Protein AF-A0A7J9K367-F1 (afdb_monomer)

Sequence (152 aa):
MEEARCGYPGFNISCKNNINPIISLPDDGDYVIHNIFYQNQSFHISRADPFDADDVCSNSIRSISIPQDRFFLPPKQVNMSLFFDCVSVSELPRSLGFFKVVCDAKYGTNVTLSLLSNYNEYSELSYASRYCNKTVVLPAPVDLPGNETSVQ

Nearest PDB structures (foldseek):
  7o17-assembly1_C  TM=4.232E-01  e=9.390E+00  Stutzerimonas stutzeri
  5cdw-assembly6_V  TM=3.072E-01  e=2.551E+00  Homo sapiens
  3d45-assembly1_B  TM=2.611E-01  e=9.390E+00  Mus musculus
  3lsh-assembly1_B  TM=2.470E-01  e=4.459E+00  Trametes ochracea

Solvent-accessible surface area (backbone atoms only — not comparable to full-atom values): 9551 Å² total; per-residue (Å²): 133,83,74,73,67,35,68,63,95,88,70,82,52,40,55,52,93,71,68,44,29,27,50,74,37,98,90,79,46,52,24,35,54,77,49,78,41,74,91,76,73,44,69,43,72,45,59,64,73,70,82,53,74,62,35,64,48,67,65,67,67,71,57,75,77,74,61,72,92,83,46,79,81,66,93,75,58,34,42,35,37,40,32,30,64,22,56,47,77,90,76,48,58,74,82,58,59,81,31,52,58,91,63,63,75,91,57,55,74,59,36,35,35,54,47,49,49,83,59,69,68,53,61,58,64,61,49,50,60,74,48,24,79,42,78,34,53,38,87,34,69,74,80,60,91,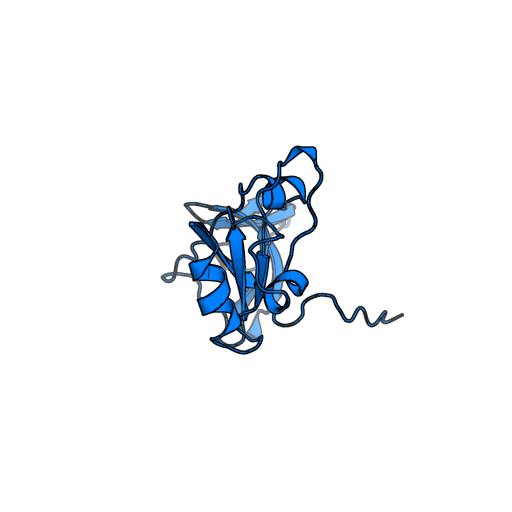82,68,83,72,82,79,126

pLDDT: mean 77.25, std 14.63, range [28.83, 91.44]

Radius of gyration: 18.47 Å; Cα contacts (8 Å, |Δi|>4): 211; chains: 1; bounding box: 54×38×47 Å

Organism: NCBI:txid34283

Secondary structure (DSSP, 8-state):
-----SS-TTS--EEETTTEEEEEETTTEEEEEEEEEGGGTEEEEEESS---HHHHHTT--------TTT----TTPEEEEEEEEEPPTTTS-HHHHTTBPP--GGG-S-EEEEEETTSSTTHHHHHHHHHEEEEEEEEE-S--SS------

Foldseek 3Di:
DPQLDLDDPPLPWDDDVSPFTWDQDPPQGIWTWDDADVVVRDTDTDHPDHDDLVCLLLVVDAADDDPPVRDDDPPQWKKKKKFKQFDAPVPDDPVQVVQWDDDDCVSPRITIGIDICPPVNPDNVVRSVVGGDDMYIYTDHPPDPPDPPPDD

InterPro domains:
  IPR025287 Wall-associated receptor kinase, galacturonan-binding domain [PF13947] (4-47)

Structure (mmCIF, N/CA/C/O backbone):
data_AF-A0A7J9K367-F1
#
_entry.id   AF-A0A7J9K367-F1
#
loop_
_atom_site.group_PDB
_atom_site.id
_atom_site.type_symbol
_atom_site.label_atom_id
_atom_site.label_alt_id
_atom_site.label_comp_id
_atom_site.label_asym_id
_atom_site.label_entity_id
_atom_site.label_seq_id
_atom_site.pdbx_PDB_ins_code
_atom_site.Cartn_x
_atom_site.Cartn_y
_atom_site.Cartn_z
_atom_site.occupancy
_atom_site.B_iso_or_equiv
_atom_site.auth_seq_id
_atom_site.auth_comp_id
_atom_site.auth_asym_id
_atom_site.auth_atom_id
_atom_site.pdbx_PDB_model_num
ATOM 1 N N . MET A 1 1 ? -35.801 7.058 18.797 1.00 36.06 1 MET A N 1
ATOM 2 C CA . MET A 1 1 ? -35.007 6.762 17.591 1.00 36.06 1 MET A CA 1
ATOM 3 C C . MET A 1 1 ? -33.579 6.640 18.055 1.00 36.06 1 MET A C 1
ATOM 5 O O . MET A 1 1 ? -33.053 7.609 18.582 1.00 36.06 1 MET A O 1
ATOM 9 N N . GLU A 1 2 ? -33.022 5.440 18.000 1.00 47.12 2 GLU A N 1
ATOM 10 C CA . GLU A 1 2 ? -31.605 5.227 18.270 1.00 47.12 2 GLU A CA 1
ATOM 11 C C . GLU A 1 2 ? -30.868 5.696 17.013 1.00 47.12 2 GLU A C 1
ATOM 13 O O . GLU A 1 2 ? -31.032 5.105 15.947 1.00 47.12 2 GLU A O 1
ATOM 18 N N . GLU A 1 3 ? -30.190 6.845 17.088 1.00 52.06 3 GLU A N 1
ATOM 19 C CA . GLU A 1 3 ? -29.294 7.286 16.017 1.00 52.06 3 GLU A CA 1
ATOM 20 C C . GLU A 1 3 ? -28.315 6.144 15.757 1.00 52.06 3 GLU A C 1
ATOM 22 O O . GLU A 1 3 ? -27.674 5.668 16.696 1.00 52.06 3 GLU A O 1
ATOM 27 N N . ALA A 1 4 ? -28.247 5.661 14.515 1.00 53.50 4 ALA A N 1
ATOM 28 C CA . ALA A 1 4 ? -27.313 4.616 14.131 1.00 53.50 4 ALA A CA 1
ATOM 29 C C . ALA A 1 4 ? -25.892 5.111 14.434 1.00 53.50 4 ALA A C 1
ATOM 31 O O . ALA A 1 4 ? -25.313 5.901 13.691 1.00 53.50 4 ALA A O 1
ATOM 32 N N . ARG A 1 5 ? -25.351 4.705 15.584 1.00 59.53 5 ARG A N 1
ATOM 33 C CA . ARG A 1 5 ? -23.992 5.049 15.985 1.00 59.53 5 ARG A CA 1
ATOM 34 C C . ARG A 1 5 ? -23.048 4.266 15.084 1.00 59.53 5 ARG A C 1
ATOM 36 O O . ARG A 1 5 ? -22.943 3.048 15.224 1.00 59.53 5 ARG A O 1
ATOM 43 N N . CYS A 1 6 ? -22.358 4.941 14.167 1.00 67.81 6 CYS A N 1
ATOM 44 C CA . CYS A 1 6 ? -21.251 4.306 13.457 1.00 67.81 6 CYS A CA 1
ATOM 45 C C . CYS A 1 6 ? -20.071 4.183 14.418 1.00 67.81 6 CYS A C 1
ATOM 47 O O . CYS A 1 6 ? -19.295 5.117 14.608 1.00 67.81 6 CYS A O 1
ATOM 49 N N . GLY A 1 7 ? -19.962 3.016 15.042 1.00 64.00 7 GLY A N 1
ATOM 50 C CA . GLY A 1 7 ? -18.882 2.701 15.964 1.00 64.00 7 GLY A CA 1
ATOM 51 C C . GLY A 1 7 ? -19.140 3.138 17.405 1.00 64.00 7 GLY A C 1
ATOM 52 O O . GLY A 1 7 ? -20.215 3.604 17.786 1.00 64.00 7 GLY A O 1
ATOM 53 N N . TYR A 1 8 ? -18.132 2.912 18.240 1.00 64.75 8 TYR A N 1
ATOM 54 C CA . TYR A 1 8 ? -18.234 3.063 19.686 1.00 64.75 8 TYR A CA 1
ATOM 55 C C . TYR A 1 8 ? -17.722 4.432 20.160 1.00 64.75 8 TYR A C 1
ATOM 57 O O . TYR A 1 8 ? -16.698 4.911 19.655 1.00 64.75 8 TYR A O 1
ATOM 65 N N . PRO A 1 9 ? -18.382 5.060 21.154 1.00 62.91 9 PRO A N 1
ATOM 66 C CA . PRO A 1 9 ? -17.918 6.311 21.750 1.00 62.91 9 PRO A CA 1
ATOM 67 C C . PRO A 1 9 ? -16.469 6.202 22.250 1.00 62.91 9 PRO A C 1
ATOM 69 O O . PRO A 1 9 ? -16.138 5.300 23.012 1.00 62.91 9 PRO A O 1
ATOM 72 N N . GLY A 1 10 ? -15.603 7.126 21.827 1.00 62.34 10 GLY A N 1
ATOM 73 C CA . GLY A 1 10 ? -14.182 7.160 22.210 1.00 62.34 10 GLY A CA 1
ATOM 74 C C . GLY A 1 10 ? -13.196 6.926 21.061 1.00 62.34 10 GLY A C 1
ATOM 75 O O . GLY A 1 10 ? -12.053 7.346 21.173 1.00 62.34 10 GLY A O 1
ATOM 76 N N . PHE A 1 11 ? -13.636 6.358 19.932 1.00 63.62 11 PHE A N 1
ATOM 77 C CA . PHE A 1 11 ? -12.785 6.171 18.742 1.00 63.62 11 PHE A CA 1
ATOM 78 C C . PHE A 1 11 ? -12.832 7.337 17.744 1.00 63.62 11 PHE A C 1
ATOM 80 O O . PHE A 1 11 ? -12.125 7.314 16.741 1.00 63.62 11 PHE A O 1
ATOM 87 N N . ASN A 1 12 ? -13.668 8.351 18.003 1.00 68.25 12 ASN A N 1
ATOM 88 C CA . ASN A 1 12 ? -13.890 9.497 17.114 1.00 68.25 12 ASN A CA 1
ATOM 89 C C . ASN A 1 12 ? -14.177 9.085 15.650 1.00 68.25 12 ASN A C 1
ATOM 91 O O . ASN A 1 12 ? -13.648 9.673 14.706 1.00 68.25 12 ASN A O 1
ATOM 95 N N . ILE A 1 13 ? -14.982 8.031 15.480 1.00 74.56 13 ILE A N 1
ATOM 96 C CA . ILE A 1 13 ? -15.373 7.469 14.181 1.00 74.56 13 ILE A CA 1
ATOM 97 C C . ILE A 1 13 ? -16.487 8.327 13.580 1.00 74.56 13 ILE A C 1
ATOM 99 O O . ILE A 1 13 ? -17.409 8.735 14.286 1.00 74.56 13 ILE A O 1
ATOM 103 N N . SER A 1 14 ? -16.403 8.591 12.276 1.00 76.81 14 SER A N 1
ATOM 104 C CA . SER A 1 14 ? -17.431 9.318 11.520 1.00 76.81 14 SER A CA 1
ATOM 105 C C . SER A 1 14 ? -18.241 8.360 10.642 1.00 76.81 14 SER A C 1
ATOM 107 O O . SER A 1 14 ? -17.760 7.290 10.283 1.00 76.81 14 SER A O 1
ATOM 109 N N . CYS A 1 15 ? -19.471 8.729 10.276 1.00 77.69 15 CYS A N 1
ATOM 110 C CA . CYS A 1 15 ? -20.277 7.970 9.318 1.00 77.69 15 CYS A CA 1
ATOM 111 C C . CYS A 1 15 ? -20.189 8.593 7.922 1.00 77.69 15 CYS A C 1
ATOM 113 O O . CYS A 1 15 ? -20.510 9.770 7.758 1.00 77.69 15 CYS A O 1
ATOM 115 N N . LYS A 1 16 ? -19.921 7.788 6.892 1.00 77.62 16 LYS A N 1
ATOM 116 C CA . LYS A 1 16 ? -20.279 8.133 5.510 1.00 77.62 16 LYS A CA 1
ATOM 117 C C . LYS A 1 16 ? -21.694 7.632 5.229 1.00 77.62 16 LYS A C 1
ATOM 119 O O . LYS A 1 16 ? -22.014 6.472 5.498 1.00 77.62 16 LYS A O 1
ATOM 124 N N . ASN A 1 17 ? -22.552 8.511 4.709 1.00 76.00 17 ASN A N 1
ATOM 125 C CA . ASN A 1 17 ? -23.960 8.224 4.392 1.00 76.00 17 ASN A CA 1
ATOM 126 C C . ASN A 1 17 ? -24.774 7.634 5.566 1.00 76.00 17 ASN A C 1
ATOM 128 O O . ASN A 1 17 ? -25.719 6.889 5.334 1.00 76.00 17 ASN A O 1
ATOM 132 N N . ASN A 1 18 ? -24.409 7.949 6.817 1.00 70.62 18 ASN A N 1
ATOM 133 C CA . ASN A 1 18 ? -25.044 7.445 8.050 1.00 70.62 18 ASN A CA 1
ATOM 134 C C . ASN A 1 18 ? -25.010 5.915 8.247 1.00 70.62 18 ASN A C 1
ATOM 136 O O . ASN A 1 1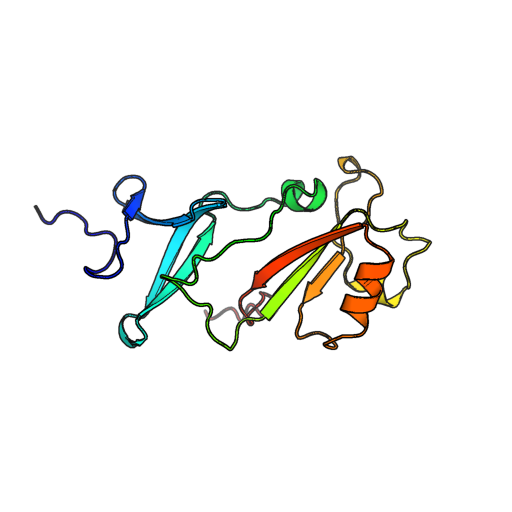8 ? -25.745 5.402 9.087 1.00 70.62 18 ASN A O 1
ATOM 140 N N . ILE A 1 19 ? -24.190 5.183 7.481 1.00 74.62 19 ILE A N 1
ATOM 141 C CA . ILE A 1 19 ? -24.156 3.709 7.519 1.00 74.62 19 ILE A CA 1
ATOM 142 C C . ILE A 1 19 ? -22.724 3.186 7.650 1.00 74.62 19 ILE A C 1
ATOM 144 O O . ILE A 1 19 ? -22.471 2.286 8.446 1.00 74.62 19 ILE A O 1
ATOM 148 N N . ASN A 1 20 ? -21.774 3.754 6.903 1.00 80.44 20 ASN A N 1
ATOM 149 C CA . ASN A 1 20 ? -20.423 3.205 6.827 1.00 80.44 20 ASN A CA 1
ATOM 150 C C . ASN A 1 20 ? -19.491 3.932 7.807 1.00 80.44 20 ASN A C 1
ATOM 152 O O . ASN A 1 20 ? -19.288 5.138 7.636 1.00 80.44 20 ASN A O 1
ATOM 156 N N . PRO A 1 21 ? -18.914 3.247 8.811 1.00 86.06 21 PRO A N 1
ATOM 157 C CA . PRO A 1 21 ? -17.919 3.852 9.686 1.00 86.06 21 PRO A CA 1
ATOM 158 C C . PRO A 1 21 ? -16.649 4.156 8.889 1.00 86.06 21 PRO A C 1
ATOM 160 O O . PRO A 1 21 ? -16.112 3.287 8.200 1.00 86.06 21 PRO A O 1
ATOM 163 N N . ILE A 1 22 ? -16.173 5.394 8.984 1.00 87.94 22 ILE A N 1
ATOM 164 C CA . ILE A 1 22 ? -14.977 5.868 8.297 1.00 87.94 22 ILE A CA 1
ATOM 165 C C . ILE A 1 22 ? -14.031 6.618 9.235 1.00 87.94 22 ILE A C 1
ATOM 167 O O . ILE A 1 22 ? -14.443 7.198 10.246 1.00 87.94 22 ILE A O 1
ATOM 171 N N . ILE A 1 23 ? -12.759 6.649 8.846 1.00 86.88 23 ILE A N 1
ATOM 172 C CA . ILE A 1 23 ? -11.785 7.637 9.309 1.00 86.88 23 ILE A CA 1
ATOM 173 C C . ILE A 1 23 ? -11.255 8.412 8.104 1.00 86.88 23 ILE A C 1
ATOM 175 O O . ILE A 1 23 ? -11.018 7.827 7.050 1.00 86.88 23 ILE A O 1
ATOM 179 N N . SER A 1 24 ? -11.042 9.713 8.268 1.00 86.12 24 SER A N 1
ATOM 180 C CA . SER A 1 24 ? -10.384 10.538 7.253 1.00 86.12 24 SER A CA 1
ATOM 181 C C . SER A 1 24 ? -8.944 10.801 7.683 1.00 86.12 24 SER A C 1
ATOM 183 O O . SER A 1 24 ? -8.691 11.290 8.793 1.00 86.12 24 SER A O 1
ATOM 185 N N . LEU A 1 25 ? -7.999 10.451 6.814 1.00 85.31 25 LEU A N 1
ATOM 186 C CA . LEU A 1 25 ? -6.586 10.760 6.983 1.00 85.31 25 LEU A CA 1
ATOM 187 C C . LEU A 1 25 ? -6.282 12.073 6.238 1.00 85.31 25 LEU A C 1
ATOM 189 O O . LEU A 1 25 ? -6.619 12.163 5.056 1.00 85.31 25 LEU A O 1
ATOM 193 N N . PRO A 1 26 ? -5.670 13.084 6.894 1.00 76.06 26 PRO A N 1
ATOM 194 C CA . PRO A 1 26 ? -5.563 14.453 6.368 1.00 76.06 26 PRO A CA 1
ATOM 195 C C . PRO A 1 26 ? -5.020 14.584 4.938 1.00 76.06 26 PRO A C 1
ATOM 197 O O . PRO A 1 26 ? -5.471 15.460 4.208 1.00 76.06 26 PRO A O 1
ATOM 200 N N . ASP A 1 27 ? -4.111 13.692 4.533 1.00 78.62 27 ASP A N 1
ATOM 201 C CA . ASP A 1 27 ? -3.408 13.764 3.244 1.00 78.62 27 ASP A CA 1
ATOM 202 C C . ASP A 1 27 ? -3.783 12.645 2.257 1.00 78.62 27 ASP A C 1
ATOM 204 O O . ASP A 1 27 ? -3.266 12.607 1.140 1.00 78.62 27 ASP A O 1
ATOM 208 N N . ASP A 1 28 ? -4.656 11.719 2.661 1.00 80.69 28 ASP A N 1
ATOM 209 C CA . ASP A 1 28 ? -4.856 10.450 1.943 1.00 80.69 28 ASP A CA 1
ATOM 210 C C . ASP A 1 28 ? -6.334 10.064 1.748 1.00 80.69 28 ASP A C 1
ATOM 212 O O . ASP A 1 28 ? -6.660 9.159 0.983 1.00 80.69 28 ASP A O 1
ATOM 216 N N . GLY A 1 29 ? -7.247 10.802 2.387 1.00 86.50 29 GLY A N 1
ATOM 217 C CA . GLY A 1 29 ? -8.685 10.679 2.173 1.00 86.50 29 GLY A CA 1
ATOM 218 C C . GLY A 1 29 ? -9.372 9.718 3.137 1.00 86.50 29 GLY A C 1
ATOM 219 O O . GLY A 1 29 ? -8.938 9.521 4.276 1.00 86.50 29 GLY A O 1
ATOM 220 N N . ASP A 1 30 ? -10.498 9.167 2.689 1.00 88.50 30 ASP A N 1
ATOM 221 C CA . ASP A 1 30 ? -11.391 8.375 3.529 1.00 88.50 30 ASP A CA 1
ATOM 222 C C . ASP A 1 30 ? -11.035 6.889 3.517 1.00 88.50 30 ASP A C 1
ATOM 224 O O . ASP A 1 30 ? -10.776 6.276 2.478 1.00 88.50 30 ASP A O 1
ATOM 228 N N . TYR A 1 31 ? -11.132 6.290 4.694 1.00 88.75 31 TYR A N 1
ATOM 229 C CA . TYR A 1 31 ? -10.924 4.876 4.940 1.00 88.75 31 TYR A CA 1
ATOM 230 C C . TYR A 1 31 ? -12.159 4.277 5.594 1.00 88.75 31 TYR A C 1
ATOM 232 O O . TYR A 1 31 ? -12.647 4.805 6.589 1.00 88.75 31 TYR A O 1
ATOM 240 N N . VAL A 1 32 ? -12.642 3.159 5.059 1.00 88.94 32 VAL A N 1
ATOM 241 C CA . VAL A 1 32 ? -13.751 2.388 5.629 1.00 88.94 32 VAL A CA 1
ATOM 242 C C . VAL A 1 32 ? -13.218 1.483 6.727 1.00 88.94 32 VAL A C 1
ATOM 244 O O . VAL A 1 32 ? -12.217 0.794 6.537 1.00 88.94 32 VAL A O 1
ATOM 247 N N . ILE A 1 33 ? -13.901 1.482 7.868 1.00 87.44 33 ILE A N 1
ATOM 248 C CA . ILE A 1 33 ? -13.620 0.596 8.995 1.00 87.44 33 ILE A CA 1
ATOM 249 C C . ILE A 1 33 ? -14.418 -0.699 8.826 1.00 87.44 33 ILE A C 1
ATOM 251 O O . ILE A 1 33 ? -15.633 -0.660 8.647 1.00 87.44 33 ILE A O 1
ATOM 255 N N . HIS A 1 34 ? -13.746 -1.845 8.941 1.00 84.62 34 HIS A N 1
ATOM 256 C CA . HIS A 1 34 ? -14.370 -3.164 8.760 1.00 84.62 34 HIS A CA 1
ATOM 257 C C . HIS A 1 34 ? -14.613 -3.885 10.083 1.00 84.62 34 HIS A C 1
ATOM 259 O O . HIS A 1 34 ? -15.749 -4.161 10.461 1.00 84.62 34 HIS A O 1
ATOM 265 N N . ASN A 1 35 ? -13.540 -4.182 10.815 1.00 83.44 35 ASN A N 1
ATOM 266 C CA . ASN A 1 35 ? -13.589 -4.932 12.068 1.00 83.44 35 ASN A CA 1
ATOM 267 C C . ASN A 1 35 ? -13.100 -4.042 13.201 1.00 83.44 35 ASN A C 1
ATOM 269 O O . ASN A 1 35 ? -11.996 -3.516 13.109 1.00 83.44 35 ASN A O 1
ATOM 273 N N . ILE A 1 36 ? -13.893 -3.903 14.265 1.00 81.56 36 ILE A N 1
ATOM 274 C CA . ILE A 1 36 ? -13.510 -3.166 15.474 1.00 81.56 36 ILE A CA 1
ATOM 275 C C . ILE A 1 36 ? -13.290 -4.171 16.605 1.00 81.56 36 ILE A C 1
ATOM 277 O O . ILE A 1 36 ? -14.201 -4.902 16.994 1.00 81.56 36 ILE A O 1
ATOM 281 N N . PHE A 1 37 ? -12.079 -4.189 17.149 1.00 83.88 37 PHE A N 1
ATOM 282 C CA . PHE A 1 37 ? -11.663 -5.052 18.247 1.00 83.88 37 PHE A CA 1
ATOM 283 C C . PHE A 1 37 ? -11.606 -4.241 19.540 1.00 83.88 37 PHE A C 1
ATOM 285 O O . PHE A 1 37 ? -10.574 -3.683 19.911 1.00 83.88 37 PHE A O 1
ATOM 292 N N . TYR A 1 38 ? -12.729 -4.193 20.255 1.00 80.56 38 TYR A N 1
ATOM 293 C CA . TYR A 1 38 ? -12.876 -3.369 21.460 1.00 80.56 38 TYR A CA 1
ATOM 294 C C . TYR A 1 38 ? -11.888 -3.705 22.578 1.00 80.56 38 TYR A C 1
ATOM 296 O O . TYR A 1 38 ? -11.410 -2.799 23.252 1.00 80.56 38 TYR A O 1
ATOM 304 N N . GLN A 1 39 ? -11.556 -4.988 22.754 1.00 84.19 39 GLN A N 1
ATOM 305 C CA . GLN A 1 39 ? -10.633 -5.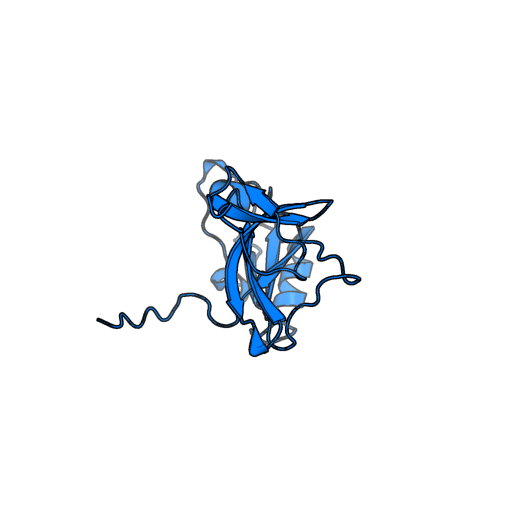439 23.803 1.00 84.19 39 GLN A CA 1
ATOM 306 C C . GLN A 1 39 ? -9.240 -4.822 23.653 1.00 84.19 39 GLN A C 1
ATOM 308 O O . GLN A 1 39 ? -8.642 -4.406 24.639 1.00 84.19 39 GLN A O 1
ATOM 313 N N . ASN A 1 40 ? -8.760 -4.723 22.412 1.00 83.94 40 ASN A N 1
ATOM 314 C CA . ASN A 1 40 ? -7.421 -4.224 22.095 1.00 83.94 40 ASN A CA 1
ATOM 315 C C . ASN A 1 40 ? -7.446 -2.797 21.544 1.00 83.94 40 ASN A C 1
ATOM 317 O O . ASN A 1 40 ? -6.424 -2.296 21.086 1.00 83.94 40 ASN A O 1
ATOM 321 N N . GLN A 1 41 ? -8.624 -2.173 21.554 1.00 83.88 41 GLN A N 1
ATOM 322 C CA . GLN A 1 41 ? -8.888 -0.857 20.995 1.00 83.88 41 GLN A CA 1
ATOM 323 C C . GLN A 1 41 ? -8.301 -0.646 19.591 1.00 83.88 41 GLN A C 1
ATOM 325 O O . GLN A 1 41 ? -7.708 0.387 19.294 1.00 83.88 41 GLN A O 1
ATOM 330 N N . SER A 1 42 ? -8.473 -1.637 18.719 1.00 85.62 42 SER A N 1
ATOM 331 C CA . SER A 1 42 ? -7.929 -1.625 17.362 1.00 85.62 42 SER A CA 1
ATOM 332 C C . SER A 1 42 ? -9.015 -1.861 16.324 1.00 85.62 42 SER A C 1
ATOM 334 O O . SER A 1 42 ? -10.124 -2.294 16.644 1.00 85.62 42 SER A O 1
ATOM 336 N N . PHE A 1 43 ? -8.715 -1.564 15.065 1.00 86.06 43 PHE A N 1
ATOM 337 C CA . PHE A 1 43 ? -9.637 -1.815 13.969 1.00 86.06 43 PHE A CA 1
ATOM 338 C C . PHE A 1 43 ? -8.905 -2.016 12.641 1.00 86.06 43 PHE A C 1
ATOM 340 O O . PHE A 1 43 ? -7.752 -1.616 12.482 1.00 86.06 43 PHE A O 1
ATOM 347 N N . HIS A 1 44 ? -9.580 -2.657 11.690 1.00 87.69 44 HIS A N 1
ATOM 348 C CA . HIS A 1 44 ? -9.108 -2.804 10.314 1.00 87.69 44 HIS A CA 1
ATOM 349 C C . HIS A 1 44 ? -9.705 -1.723 9.426 1.00 87.69 44 HIS A C 1
ATOM 351 O O . HIS A 1 44 ? -10.892 -1.412 9.548 1.00 87.69 44 HIS A O 1
ATOM 357 N N . ILE A 1 45 ? -8.891 -1.207 8.507 1.00 86.88 45 ILE A N 1
ATOM 358 C CA . ILE A 1 45 ? -9.308 -0.214 7.523 1.00 86.88 45 ILE A CA 1
ATOM 359 C C . ILE A 1 45 ? -8.913 -0.619 6.107 1.00 86.88 45 ILE A C 1
ATOM 361 O O . ILE A 1 45 ? -7.891 -1.269 5.903 1.00 86.88 45 ILE A O 1
ATOM 365 N N . SER A 1 46 ? -9.695 -0.172 5.130 1.00 87.12 46 SER A N 1
ATOM 366 C CA . SER A 1 46 ? -9.294 -0.095 3.721 1.00 87.12 46 SER A CA 1
ATOM 367 C C . SER A 1 46 ? -9.633 1.289 3.184 1.00 87.12 46 SER A C 1
ATOM 369 O O . SER A 1 46 ? -10.504 1.958 3.739 1.00 87.12 46 SER A O 1
ATOM 371 N N . ARG A 1 47 ? -9.005 1.725 2.088 1.00 86.50 47 ARG A N 1
ATOM 372 C CA . ARG A 1 47 ? -9.451 2.959 1.424 1.00 86.50 47 ARG A CA 1
ATOM 373 C C . ARG A 1 47 ? -10.910 2.832 0.992 1.00 86.50 47 ARG A C 1
ATOM 375 O O . ARG A 1 47 ? -11.348 1.752 0.593 1.00 86.50 47 ARG A O 1
ATOM 382 N N . ALA A 1 48 ? -11.649 3.930 1.121 1.00 86.50 48 ALA A N 1
ATOM 383 C CA . ALA A 1 48 ? -13.035 4.016 0.678 1.00 86.50 48 ALA A CA 1
ATOM 384 C C . ALA A 1 48 ? -13.139 3.955 -0.850 1.00 86.50 48 ALA A C 1
ATOM 386 O O . ALA A 1 48 ? -14.066 3.337 -1.367 1.00 86.50 48 ALA A O 1
ATOM 387 N N . ASP A 1 49 ? -12.154 4.536 -1.535 1.00 85.12 49 ASP A N 1
ATOM 388 C CA . ASP A 1 49 ? -11.978 4.443 -2.979 1.00 85.12 49 ASP A CA 1
ATOM 389 C C . ASP A 1 49 ? -10.829 3.449 -3.244 1.00 85.12 49 ASP A C 1
ATOM 391 O O . ASP A 1 49 ? -9.660 3.806 -3.051 1.00 85.12 49 ASP A O 1
ATOM 395 N N . PRO A 1 50 ? -11.125 2.171 -3.556 1.00 79.25 50 PRO A N 1
ATOM 396 C CA . PRO A 1 50 ? -10.109 1.131 -3.703 1.00 79.25 50 PRO A CA 1
ATOM 397 C C . PRO A 1 50 ? -9.172 1.427 -4.879 1.00 79.25 50 PRO A C 1
ATOM 399 O O . PRO A 1 50 ? -9.569 2.084 -5.835 1.00 79.25 50 PRO A O 1
ATOM 402 N N . PHE A 1 51 ? -7.923 0.947 -4.799 1.00 78.06 51 PHE A N 1
ATOM 403 C CA . PHE A 1 51 ? -7.017 1.024 -5.952 1.00 78.06 51 PHE A CA 1
ATOM 404 C C . PHE A 1 51 ? -7.500 0.001 -6.968 1.00 78.06 51 PHE A C 1
ATOM 406 O O . PHE A 1 51 ? -7.783 -1.140 -6.586 1.00 78.06 51 PHE A O 1
ATOM 413 N N . ASP A 1 52 ? -7.560 0.382 -8.234 1.00 80.44 52 ASP A N 1
ATOM 414 C CA . ASP A 1 52 ? -7.696 -0.587 -9.311 1.00 80.44 52 ASP A CA 1
ATOM 415 C C . ASP A 1 52 ? -6.318 -0.981 -9.877 1.00 80.44 52 ASP A C 1
ATOM 417 O O . ASP A 1 52 ? -5.260 -0.506 -9.449 1.00 80.44 52 ASP A O 1
ATOM 421 N N . ALA A 1 53 ? -6.314 -1.937 -10.808 1.00 77.12 53 ALA A N 1
ATOM 422 C CA . ALA A 1 53 ? -5.083 -2.341 -11.483 1.00 77.12 53 ALA A CA 1
ATOM 423 C C . ALA A 1 53 ? -4.474 -1.177 -12.282 1.00 77.12 53 ALA A C 1
ATOM 425 O O . ALA A 1 53 ? -3.251 -1.077 -12.394 1.00 77.12 53 ALA A O 1
ATOM 426 N N . ASP A 1 54 ? -5.322 -0.283 -12.794 1.00 83.06 54 ASP A N 1
ATOM 427 C CA . ASP A 1 54 ? -4.906 0.871 -13.573 1.00 83.06 54 ASP A CA 1
ATOM 428 C C . ASP A 1 54 ? -4.108 1.852 -12.693 1.00 83.06 54 ASP A C 1
ATOM 430 O O . ASP A 1 54 ? -3.079 2.334 -13.151 1.00 83.06 54 ASP A O 1
ATOM 434 N N . ASP A 1 55 ? -4.473 2.055 -11.422 1.00 84.56 55 ASP A N 1
ATOM 435 C CA . ASP A 1 55 ? -3.746 2.893 -10.458 1.00 84.56 55 ASP A CA 1
ATOM 436 C C . ASP A 1 55 ? -2.327 2.389 -10.168 1.00 84.56 55 ASP A C 1
ATOM 438 O O . ASP A 1 55 ? -1.383 3.184 -10.050 1.00 84.56 55 ASP A O 1
ATOM 442 N N . VAL A 1 56 ? -2.165 1.064 -10.026 1.00 84.50 56 VAL A N 1
ATOM 443 C CA . VAL A 1 56 ? -0.848 0.429 -9.848 1.00 84.50 56 VAL A CA 1
ATOM 444 C C . VAL A 1 56 ? -0.017 0.642 -11.111 1.00 84.50 56 VAL A C 1
ATOM 446 O O . VAL A 1 56 ? 1.149 1.021 -11.036 1.00 84.50 56 VAL A O 1
ATOM 449 N N . CYS A 1 57 ? -0.619 0.417 -12.275 1.00 84.12 57 CYS A N 1
ATOM 450 C CA . CYS A 1 57 ? 0.069 0.461 -13.558 1.00 84.12 57 CYS A CA 1
ATOM 451 C C . CYS A 1 57 ? 0.324 1.883 -14.077 1.00 84.12 57 CYS A C 1
ATOM 453 O O . CYS A 1 57 ? 1.249 2.091 -14.857 1.00 84.12 57 CYS A O 1
ATOM 455 N N . SER A 1 58 ? -0.444 2.874 -13.623 1.00 85.38 58 SER A N 1
ATOM 456 C CA . SER A 1 58 ? -0.225 4.296 -13.895 1.00 85.38 58 SER A CA 1
ATOM 457 C C . SER A 1 58 ? 0.657 4.977 -12.847 1.00 85.38 58 SER A C 1
ATOM 459 O O . SER A 1 58 ? 0.844 6.193 -12.903 1.00 85.38 58 SER A O 1
ATOM 461 N N . ASN A 1 59 ? 1.179 4.227 -11.871 1.00 86.44 59 ASN A N 1
ATOM 462 C CA . ASN A 1 59 ? 1.994 4.730 -10.764 1.00 86.44 59 ASN A CA 1
ATOM 463 C C . ASN A 1 59 ? 1.276 5.811 -9.922 1.00 86.44 59 ASN A C 1
ATOM 465 O O . ASN A 1 59 ? 1.938 6.677 -9.330 1.00 86.44 59 ASN A O 1
ATOM 469 N N . SER A 1 60 ? -0.062 5.770 -9.865 1.00 85.56 60 SER A N 1
ATOM 470 C CA . SER A 1 60 ? -0.912 6.737 -9.149 1.00 85.56 60 SER A CA 1
ATOM 471 C C . SER A 1 60 ? -1.013 6.454 -7.649 1.00 85.56 60 SER A C 1
ATOM 473 O O . SER A 1 60 ? -1.413 7.331 -6.880 1.00 85.56 60 SER A O 1
ATOM 475 N N . ILE A 1 61 ? -0.598 5.259 -7.221 1.00 86.19 61 ILE A N 1
ATOM 476 C CA . ILE A 1 61 ? -0.544 4.866 -5.810 1.00 86.19 61 ILE A CA 1
ATOM 477 C C . ILE A 1 61 ? 0.438 5.754 -5.038 1.00 86.19 61 ILE A C 1
ATOM 479 O O . ILE A 1 61 ? 1.512 6.122 -5.529 1.00 86.19 61 ILE A O 1
ATOM 483 N N . ARG A 1 62 ? 0.063 6.094 -3.803 1.00 84.44 62 ARG A N 1
ATOM 484 C CA . ARG A 1 62 ? 0.836 6.933 -2.880 1.00 84.44 62 ARG A CA 1
ATOM 485 C C . ARG A 1 62 ? 1.062 6.212 -1.559 1.00 84.44 62 ARG A C 1
ATOM 487 O O . ARG A 1 62 ? 0.325 5.293 -1.218 1.00 84.44 62 ARG A O 1
ATOM 494 N N . SER A 1 63 ? 2.095 6.634 -0.835 1.00 83.19 63 SER A N 1
ATOM 495 C CA . SER A 1 63 ? 2.353 6.140 0.518 1.00 83.19 63 SER A CA 1
ATOM 496 C C . SER A 1 63 ? 1.292 6.667 1.477 1.00 83.19 63 SER A C 1
ATOM 498 O O . SER A 1 63 ? 0.931 7.842 1.416 1.00 83.19 63 SER A O 1
ATOM 500 N N . ILE A 1 64 ? 0.849 5.810 2.390 1.00 81.00 64 ILE A N 1
ATOM 501 C CA . ILE A 1 64 ? -0.148 6.161 3.402 1.00 81.00 64 ILE A CA 1
ATOM 502 C C . ILE A 1 64 ? 0.569 6.810 4.587 1.00 81.00 64 ILE A C 1
ATOM 504 O O . ILE A 1 64 ? 1.493 6.225 5.156 1.00 81.00 64 ILE A O 1
ATOM 508 N N . SER A 1 65 ? 0.131 8.005 4.982 1.00 82.12 65 SER A N 1
ATOM 509 C CA . SER A 1 65 ? 0.627 8.687 6.180 1.00 82.12 65 SER A CA 1
ATOM 510 C C . SER A 1 65 ? -0.349 8.481 7.334 1.00 82.12 65 SER A C 1
ATOM 512 O O . SER A 1 65 ? -1.463 9.005 7.326 1.00 82.12 65 SER A O 1
ATOM 514 N N . ILE A 1 66 ? 0.058 7.693 8.330 1.00 83.00 66 ILE A N 1
ATOM 515 C CA . ILE A 1 66 ? -0.743 7.448 9.532 1.00 83.00 66 ILE A CA 1
ATOM 516 C C . ILE A 1 66 ? -0.390 8.506 10.589 1.00 83.00 66 ILE A C 1
ATOM 518 O O . ILE A 1 66 ? 0.778 8.562 10.988 1.00 83.00 66 ILE A O 1
ATOM 522 N N . PRO A 1 67 ? -1.361 9.304 11.083 1.00 83.38 67 PRO A N 1
ATOM 523 C CA . PRO A 1 67 ? -1.145 10.273 12.156 1.00 83.38 67 PRO A CA 1
ATOM 524 C C . PRO A 1 67 ? -0.718 9.566 13.451 1.00 83.38 67 PRO A C 1
ATOM 526 O O . PRO A 1 67 ? -1.552 9.021 14.180 1.00 83.38 67 PRO A O 1
ATOM 529 N N . GLN A 1 68 ? 0.594 9.542 13.707 1.00 81.44 68 GLN A N 1
ATOM 530 C CA . GLN A 1 68 ? 1.214 8.793 14.812 1.00 81.44 68 GLN A CA 1
ATOM 531 C C . GLN A 1 68 ? 0.794 9.299 16.202 1.00 81.44 68 GLN A C 1
ATOM 533 O O . GLN A 1 68 ? 0.987 8.613 17.200 1.00 81.44 68 GLN A O 1
ATOM 538 N N . ASP A 1 69 ? 0.215 10.497 16.274 1.00 83.62 69 ASP A N 1
ATOM 539 C CA . ASP A 1 69 ? -0.354 11.092 17.481 1.00 83.62 69 ASP A CA 1
ATOM 540 C C . ASP A 1 69 ? -1.681 10.441 17.906 1.00 83.62 69 ASP A C 1
ATOM 542 O O . ASP A 1 69 ? -2.062 10.537 19.072 1.00 83.62 69 ASP A O 1
ATOM 546 N N . ARG A 1 70 ? -2.382 9.764 16.984 1.00 80.81 70 ARG A N 1
ATOM 547 C CA . ARG A 1 70 ? -3.688 9.129 17.248 1.00 80.81 70 ARG A CA 1
ATOM 548 C C . ARG A 1 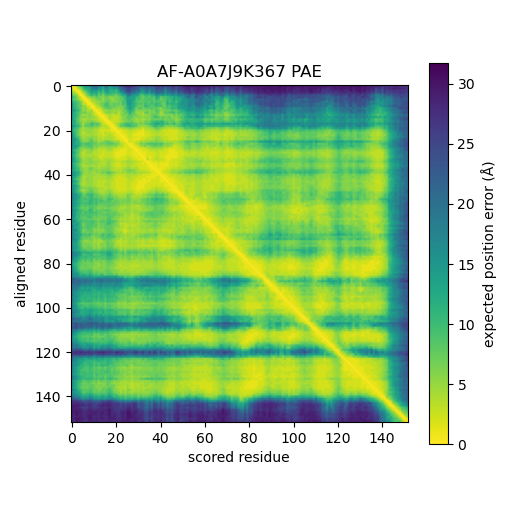70 ? -3.717 7.634 16.979 1.00 80.81 70 ARG A C 1
ATOM 550 O O . ARG A 1 70 ? -4.459 6.913 17.640 1.00 80.81 70 ARG A O 1
ATOM 557 N N . PHE A 1 71 ? -2.952 7.176 15.995 1.00 85.19 71 PHE A N 1
ATOM 558 C CA . PHE A 1 71 ? -2.970 5.794 15.541 1.00 85.19 71 PHE A CA 1
ATOM 559 C C . PHE A 1 71 ? -1.552 5.269 15.399 1.00 85.19 71 PHE A C 1
ATOM 561 O O . PHE A 1 71 ? -0.664 5.960 14.910 1.00 85.19 71 PHE A O 1
ATOM 568 N N . PHE A 1 72 ? -1.362 4.008 15.763 1.00 86.06 72 PHE A N 1
ATOM 569 C CA . PHE A 1 72 ? -0.124 3.287 15.519 1.00 86.06 72 PHE A CA 1
ATOM 570 C C . PHE A 1 72 ? -0.440 1.973 14.817 1.00 86.06 72 PHE A C 1
ATOM 572 O O . PHE A 1 72 ? -1.498 1.369 15.016 1.00 86.06 72 PHE A O 1
ATOM 579 N N . LEU A 1 73 ? 0.491 1.529 13.982 1.00 85.56 73 LEU A N 1
ATOM 580 C CA . LEU A 1 73 ? 0.387 0.234 13.333 1.00 85.56 73 LEU A CA 1
ATOM 581 C C . LEU A 1 73 ? 0.807 -0.863 14.326 1.00 85.56 73 LEU A C 1
ATOM 583 O O . LEU A 1 73 ? 1.816 -0.706 15.018 1.00 85.56 73 LEU A O 1
ATOM 587 N N . PRO A 1 74 ? 0.063 -1.978 14.424 1.00 82.19 74 PRO A N 1
ATOM 588 C CA . PRO A 1 74 ? 0.474 -3.136 15.203 1.00 82.19 74 PRO A CA 1
ATOM 589 C C . PRO A 1 74 ? 1.883 -3.628 14.824 1.00 82.19 74 PRO A C 1
ATOM 591 O O . PRO A 1 74 ? 2.229 -3.649 13.643 1.00 82.19 74 PRO A O 1
ATOM 594 N N . PRO A 1 75 ? 2.674 -4.133 15.789 1.00 75.50 75 PRO A N 1
ATOM 595 C CA . PRO A 1 75 ? 4.085 -4.494 15.588 1.00 75.50 75 PRO A CA 1
ATOM 596 C C . PRO A 1 75 ? 4.317 -5.670 14.627 1.00 75.50 75 PRO A C 1
ATOM 598 O O . PRO A 1 75 ? 5.456 -5.970 14.290 1.00 75.50 75 PRO A O 1
ATOM 601 N N . LYS A 1 76 ? 3.254 -6.364 14.209 1.00 75.12 76 LYS A N 1
ATOM 602 C CA . LYS A 1 76 ? 3.311 -7.504 13.288 1.00 75.12 76 LYS A CA 1
ATOM 603 C C . LYS A 1 76 ? 2.850 -7.151 11.874 1.00 75.12 76 LYS A C 1
ATOM 605 O O . LYS A 1 76 ? 2.484 -8.056 11.146 1.00 75.12 76 LYS A O 1
ATOM 610 N N . GLN A 1 77 ? 2.794 -5.881 11.485 1.00 78.00 77 GLN A N 1
ATOM 611 C CA . GLN A 1 77 ? 2.495 -5.542 10.092 1.00 78.00 77 GLN A CA 1
ATOM 612 C C . GLN A 1 77 ? 3.722 -5.716 9.196 1.00 78.00 77 GLN A C 1
ATOM 614 O O . GLN A 1 77 ? 4.850 -5.470 9.619 1.00 78.00 77 GLN A O 1
ATOM 619 N N . VAL A 1 78 ? 3.486 -6.140 7.954 1.00 84.50 78 VAL A N 1
ATOM 620 C CA . VAL A 1 78 ? 4.515 -6.200 6.911 1.00 84.50 78 VAL A CA 1
ATOM 621 C C . VAL A 1 78 ? 4.383 -4.991 6.007 1.00 84.50 78 VAL A C 1
ATOM 623 O O . VAL A 1 78 ? 3.283 -4.516 5.742 1.00 84.50 78 VAL A O 1
ATOM 626 N N . ASN A 1 79 ? 5.510 -4.493 5.516 1.00 86.19 79 ASN A N 1
ATOM 627 C CA . ASN A 1 79 ? 5.509 -3.406 4.553 1.00 86.19 79 ASN A CA 1
ATOM 628 C C . ASN A 1 79 ? 5.537 -3.994 3.147 1.00 86.19 79 ASN A C 1
ATOM 630 O O . ASN A 1 79 ? 6.420 -4.783 2.814 1.00 86.19 79 ASN A O 1
ATOM 634 N N . MET A 1 80 ? 4.586 -3.589 2.319 1.00 88.00 80 MET A N 1
ATOM 635 C CA . MET A 1 80 ? 4.608 -3.822 0.886 1.00 88.00 80 MET A CA 1
ATOM 636 C C . MET A 1 80 ? 5.245 -2.614 0.205 1.00 88.00 80 MET A C 1
ATOM 638 O O . MET A 1 80 ? 4.781 -1.485 0.355 1.00 88.00 80 MET A O 1
ATOM 642 N N . SER A 1 81 ? 6.307 -2.857 -0.549 1.00 90.06 81 SER A N 1
ATOM 643 C CA . SER A 1 81 ? 7.013 -1.861 -1.344 1.00 90.06 81 SER A CA 1
ATOM 644 C C . SER A 1 81 ? 6.666 -2.046 -2.816 1.00 90.06 81 SER A C 1
ATOM 646 O O . SER A 1 81 ? 6.955 -3.090 -3.405 1.00 90.06 81 SER A O 1
ATOM 648 N N . LEU A 1 82 ? 6.072 -1.016 -3.409 1.00 91.44 82 LEU A N 1
ATOM 649 C CA . LEU A 1 82 ? 5.858 -0.904 -4.845 1.00 91.44 82 LEU A CA 1
ATOM 650 C C . LEU A 1 82 ? 6.984 -0.069 -5.447 1.00 91.44 82 LEU A C 1
ATOM 652 O O . LEU A 1 82 ? 7.156 1.097 -5.088 1.00 91.44 82 LEU A O 1
ATOM 656 N N . PHE A 1 83 ? 7.745 -0.663 -6.356 1.00 91.44 83 PHE A N 1
ATOM 657 C CA . PHE A 1 83 ? 8.796 0.014 -7.103 1.00 91.44 83 PHE A CA 1
ATOM 658 C C . PHE A 1 83 ? 8.299 0.318 -8.506 1.00 91.44 83 PHE A C 1
ATOM 660 O O . PHE A 1 83 ? 7.845 -0.582 -9.207 1.00 91.44 83 PHE A O 1
ATOM 667 N N . PHE A 1 84 ? 8.403 1.577 -8.906 1.00 90.56 84 PHE A N 1
ATOM 668 C CA . PHE A 1 84 ? 7.899 2.090 -10.170 1.00 90.56 84 PHE A CA 1
ATOM 669 C C . PHE A 1 84 ? 9.030 2.642 -11.030 1.00 90.56 84 PHE A C 1
ATOM 671 O O . PHE A 1 84 ? 10.108 2.989 -10.530 1.00 90.56 84 PHE A O 1
ATOM 678 N N . ASP A 1 85 ? 8.737 2.773 -12.324 1.00 88.38 85 ASP A N 1
ATOM 679 C CA . ASP A 1 85 ? 9.655 3.315 -13.327 1.00 88.38 85 ASP A CA 1
ATOM 680 C C . ASP A 1 85 ? 10.999 2.582 -13.313 1.00 88.38 85 ASP A C 1
ATOM 682 O O . ASP A 1 85 ? 12.071 3.192 -13.305 1.00 88.38 85 ASP A O 1
ATOM 686 N N . CYS A 1 86 ? 10.923 1.251 -13.249 1.00 87.50 86 CYS A N 1
ATOM 687 C CA . CYS A 1 86 ? 12.093 0.399 -13.319 1.00 87.50 86 CYS A CA 1
ATOM 688 C C . CYS A 1 86 ? 12.627 0.288 -14.750 1.00 87.50 86 CYS A C 1
ATOM 690 O O . CYS A 1 86 ? 11.872 0.430 -15.719 1.00 87.50 86 CYS A O 1
ATOM 692 N N . VAL A 1 87 ? 13.923 -0.017 -14.878 1.00 84.12 87 VAL A N 1
ATOM 693 C CA . VAL A 1 87 ? 14.552 -0.325 -16.172 1.00 84.12 87 VAL A CA 1
ATOM 694 C C . VAL A 1 87 ? 13.827 -1.464 -16.897 1.00 84.12 87 VAL A C 1
ATOM 696 O O . VAL A 1 87 ? 13.055 -2.229 -16.309 1.00 84.12 87 VAL A O 1
ATOM 699 N N . SER A 1 88 ? 14.088 -1.581 -18.199 1.00 75.38 88 SER A N 1
ATOM 700 C CA . SER A 1 88 ? 13.445 -2.576 -19.055 1.00 75.38 88 SER A CA 1
ATOM 701 C C . SER A 1 88 ? 13.586 -4.005 -18.504 1.00 75.38 88 SER A C 1
ATOM 703 O O . SER A 1 88 ? 14.579 -4.357 -17.865 1.00 75.38 88 SER A O 1
ATOM 705 N N . VAL A 1 89 ? 12.607 -4.874 -18.795 1.00 68.38 89 VAL A N 1
ATOM 706 C CA . VAL A 1 89 ? 12.610 -6.287 -18.348 1.00 68.38 89 VAL A CA 1
ATOM 707 C C . VAL A 1 89 ? 13.897 -7.018 -18.754 1.00 68.38 89 VAL A C 1
ATOM 709 O O . VAL A 1 89 ? 14.355 -7.894 -18.030 1.00 68.38 89 VAL A O 1
ATOM 712 N N . SER A 1 90 ? 14.489 -6.655 -19.894 1.00 71.12 90 SER A N 1
ATOM 713 C CA . SER A 1 90 ? 15.750 -7.223 -20.386 1.00 71.12 90 SER A CA 1
ATOM 714 C C . SER A 1 90 ? 16.968 -6.884 -19.526 1.00 71.12 90 SER A C 1
ATOM 716 O O . SER A 1 90 ? 17.940 -7.635 -19.535 1.00 71.12 90 SER A O 1
ATOM 718 N N . GLU A 1 91 ? 16.927 -5.771 -18.799 1.00 76.25 91 GLU A N 1
ATOM 719 C CA . GLU A 1 91 ? 18.005 -5.307 -17.919 1.00 76.25 91 GLU A CA 1
ATOM 720 C C . GLU A 1 91 ? 17.765 -5.703 -16.460 1.00 76.25 91 GLU A C 1
ATOM 722 O O . GLU A 1 91 ? 18.698 -5.702 -15.652 1.00 76.25 91 GLU A O 1
ATOM 727 N N . LEU A 1 92 ? 16.526 -6.077 -16.123 1.00 80.88 92 LEU A N 1
ATOM 728 C CA . LEU A 1 92 ? 16.190 -6.557 -14.797 1.00 80.88 92 LEU A CA 1
ATOM 729 C C . LEU A 1 92 ? 16.795 -7.950 -14.543 1.00 80.88 92 LEU A C 1
ATOM 731 O O . LEU A 1 92 ? 16.631 -8.883 -15.335 1.00 80.88 92 LEU A O 1
ATOM 735 N N . PRO A 1 93 ? 17.451 -8.135 -13.392 1.00 82.12 93 PRO A N 1
ATOM 736 C CA . PRO A 1 93 ? 17.890 -9.439 -12.922 1.00 82.12 93 PRO A CA 1
ATOM 737 C C . PRO A 1 93 ? 16.731 -10.439 -12.878 1.00 82.12 93 PRO A C 1
ATOM 739 O O . PRO A 1 93 ? 15.643 -10.119 -12.399 1.00 82.12 93 PRO A O 1
ATOM 742 N N . ARG A 1 94 ? 16.970 -11.688 -13.306 1.00 82.12 94 ARG A N 1
ATOM 743 C CA . ARG A 1 94 ? 15.919 -12.728 -13.344 1.00 82.12 94 ARG A CA 1
ATOM 744 C C . ARG A 1 94 ? 15.239 -12.949 -11.992 1.00 82.12 94 ARG A C 1
ATOM 746 O O . ARG A 1 94 ? 14.055 -13.259 -11.965 1.00 82.12 94 ARG A O 1
ATOM 753 N N . SER A 1 95 ? 15.968 -12.774 -10.889 1.00 81.25 95 SER A N 1
ATOM 754 C CA . SER A 1 95 ? 15.424 -12.871 -9.530 1.00 81.25 95 SER A CA 1
ATOM 755 C C . SER A 1 95 ? 14.336 -11.832 -9.249 1.00 81.25 95 SER A C 1
ATOM 757 O O . SER A 1 95 ? 13.394 -12.139 -8.529 1.00 81.25 95 SER A O 1
ATOM 759 N N . LEU A 1 96 ? 14.420 -10.638 -9.846 1.00 83.75 96 LEU A N 1
ATOM 760 C CA . LEU A 1 96 ? 13.400 -9.598 -9.697 1.00 83.75 96 LEU A CA 1
ATOM 761 C C . LEU A 1 96 ? 12.186 -9.813 -10.608 1.00 83.75 96 LEU A C 1
ATOM 763 O O . LEU A 1 96 ? 11.114 -9.280 -10.333 1.00 83.75 96 LEU A O 1
ATOM 767 N N . GLY A 1 97 ? 12.322 -10.636 -11.652 1.00 81.38 97 GLY A N 1
ATOM 768 C CA . GLY A 1 97 ? 11.229 -10.949 -12.574 1.00 81.38 97 GLY A CA 1
ATOM 769 C C . GLY A 1 97 ? 10.008 -11.576 -11.892 1.00 81.38 97 GLY A C 1
ATOM 770 O O . GLY A 1 97 ? 8.889 -11.347 -12.341 1.00 81.38 97 GLY A O 1
ATOM 771 N N . PHE A 1 98 ? 10.202 -12.304 -10.786 1.00 82.94 98 PHE A N 1
ATOM 772 C CA . PHE A 1 98 ? 9.114 -12.917 -10.013 1.00 82.94 98 PHE A CA 1
ATOM 773 C C . PHE A 1 98 ? 8.231 -11.904 -9.274 1.00 82.94 98 PHE A C 1
ATOM 775 O O . PHE A 1 98 ? 7.090 -12.220 -8.957 1.00 82.94 98 PHE A O 1
ATOM 782 N N . PHE A 1 99 ? 8.729 -10.691 -9.025 1.00 87.06 99 PHE A N 1
ATOM 783 C CA . PHE A 1 99 ? 7.986 -9.634 -8.328 1.00 87.06 99 PHE A CA 1
ATOM 784 C C . PHE A 1 99 ? 7.289 -8.672 -9.286 1.00 87.06 99 PHE A C 1
ATOM 786 O O . PHE A 1 99 ? 6.738 -7.660 -8.852 1.00 87.06 99 PHE A O 1
ATOM 793 N N . LYS A 1 100 ? 7.344 -8.945 -10.593 1.00 87.19 100 LYS A N 1
ATOM 794 C CA . LYS A 1 100 ? 6.754 -8.081 -11.607 1.00 87.19 100 LYS A CA 1
ATOM 795 C C . LYS A 1 100 ? 5.234 -8.052 -11.472 1.00 87.19 100 LYS A C 1
ATOM 797 O O . LYS A 1 100 ? 4.572 -9.085 -11.536 1.00 87.19 100 LYS A O 1
ATOM 802 N N . VAL A 1 101 ? 4.690 -6.845 -11.402 1.00 87.00 101 VAL A N 1
ATOM 803 C CA . VAL A 1 101 ? 3.261 -6.597 -11.579 1.00 87.00 101 VAL A CA 1
ATOM 804 C C . VAL A 1 101 ? 2.944 -6.638 -13.073 1.00 87.00 101 VAL A C 1
ATOM 806 O O . VAL A 1 101 ? 3.622 -6.011 -13.894 1.00 87.00 101 VAL A O 1
ATOM 809 N N . VAL A 1 102 ? 1.934 -7.423 -13.444 1.00 83.31 102 VAL A N 1
ATOM 810 C CA . VAL A 1 102 ? 1.473 -7.521 -14.831 1.00 83.31 102 VAL A CA 1
ATOM 811 C C . VAL A 1 102 ? 0.520 -6.365 -15.108 1.00 83.31 102 VAL A C 1
ATOM 813 O O . VAL A 1 102 ? -0.535 -6.273 -14.491 1.00 83.31 102 VAL A O 1
ATOM 816 N N . CYS A 1 103 ? 0.911 -5.507 -16.046 1.00 83.81 103 CYS A N 1
ATOM 817 C CA . CYS A 1 103 ? 0.143 -4.355 -16.499 1.00 83.81 103 CYS A CA 1
ATOM 818 C C . CYS A 1 103 ? -0.209 -4.494 -17.980 1.00 83.81 103 CYS A C 1
ATOM 820 O O . CYS A 1 103 ? 0.564 -5.067 -18.755 1.00 83.81 103 CYS A O 1
ATOM 822 N N . ASP A 1 104 ? -1.353 -3.937 -18.375 1.00 81.31 104 ASP A N 1
ATOM 823 C CA . ASP A 1 104 ? -1.744 -3.856 -19.781 1.00 81.31 104 ASP A CA 1
ATOM 824 C C . ASP A 1 104 ? -0.763 -3.003 -20.595 1.00 81.31 104 ASP A C 1
ATOM 826 O O . ASP A 1 104 ? -0.202 -2.019 -20.109 1.00 81.31 104 ASP A O 1
ATOM 830 N N . ALA A 1 105 ? -0.635 -3.313 -21.888 1.00 75.75 105 ALA A N 1
ATOM 831 C CA . ALA A 1 105 ? 0.271 -2.610 -22.801 1.00 75.75 105 ALA A CA 1
ATOM 832 C C . ALA A 1 105 ? -0.007 -1.094 -22.922 1.00 75.75 105 ALA A C 1
ATOM 834 O O . ALA A 1 105 ? 0.891 -0.341 -23.300 1.00 75.75 105 ALA A O 1
ATOM 835 N N . LYS A 1 106 ? -1.222 -0.631 -22.574 1.00 79.44 106 LYS A N 1
ATOM 836 C CA . LYS A 1 106 ? -1.591 0.799 -22.545 1.00 79.44 106 LYS A CA 1
ATOM 837 C C . LYS A 1 106 ? -0.740 1.627 -21.569 1.00 79.44 106 LYS A C 1
ATOM 839 O O . LYS A 1 106 ? -0.605 2.827 -21.777 1.00 79.44 106 LYS A O 1
ATOM 844 N N . TYR A 1 107 ? -0.139 0.997 -20.556 1.00 71.25 107 TYR A N 1
ATOM 845 C CA . TYR A 1 107 ? 0.683 1.657 -19.533 1.00 71.25 107 TYR A CA 1
ATOM 846 C C . TYR A 1 107 ? 2.168 1.777 -19.901 1.00 71.25 107 TYR A C 1
ATOM 848 O O . TYR A 1 107 ? 2.971 2.286 -19.122 1.00 71.25 107 TYR A O 1
ATOM 856 N N . GLY A 1 108 ? 2.541 1.359 -21.114 1.00 65.81 108 GLY A N 1
ATOM 857 C CA . GLY A 1 108 ? 3.915 1.422 -21.599 1.00 65.81 108 GLY A CA 1
ATOM 858 C C . GLY A 1 108 ? 4.785 0.266 -21.100 1.00 65.81 108 GLY A C 1
ATOM 859 O O . GLY A 1 108 ? 4.300 -0.788 -20.697 1.00 65.81 108 GLY A O 1
ATOM 860 N N . THR A 1 109 ? 6.103 0.443 -21.197 1.00 64.38 109 THR A N 1
ATOM 861 C CA . THR A 1 109 ? 7.105 -0.596 -20.892 1.00 64.38 109 THR A CA 1
ATOM 862 C C . THR A 1 109 ? 7.692 -0.500 -19.488 1.00 64.38 109 THR A C 1
ATOM 864 O O . THR A 1 109 ? 8.537 -1.327 -19.139 1.00 64.38 109 THR A O 1
ATOM 867 N N . ASN A 1 110 ? 7.301 0.509 -18.706 1.00 70.12 110 ASN A N 1
ATOM 868 C CA . ASN A 1 110 ? 7.844 0.720 -17.369 1.00 70.12 110 ASN A CA 1
ATOM 869 C C . ASN A 1 110 ? 7.437 -0.454 -16.483 1.00 70.12 110 ASN A C 1
ATOM 871 O O . ASN A 1 110 ? 6.270 -0.836 -16.415 1.00 70.12 110 ASN A O 1
ATOM 875 N N . VAL A 1 111 ? 8.428 -1.074 -15.851 1.00 80.31 111 VAL A N 1
ATOM 876 C CA . VAL A 1 111 ? 8.190 -2.243 -15.013 1.00 80.31 111 VAL A CA 1
ATOM 877 C C . VAL A 1 111 ? 7.843 -1.772 -13.609 1.00 80.31 111 VAL A C 1
ATOM 879 O O . VAL A 1 111 ? 8.550 -0.937 -13.046 1.00 80.31 111 VAL A O 1
ATOM 882 N N . THR A 1 112 ? 6.779 -2.344 -13.051 1.00 86.94 112 THR A N 1
ATOM 883 C CA . THR A 1 112 ? 6.421 -2.199 -11.640 1.00 86.94 112 THR A CA 1
ATOM 884 C C . THR A 1 112 ? 6.761 -3.489 -10.904 1.00 86.94 112 THR A C 1
ATOM 886 O O . THR A 1 112 ? 6.421 -4.579 -11.373 1.00 86.94 112 THR A O 1
ATOM 889 N N . LEU A 1 113 ? 7.436 -3.379 -9.760 1.00 89.56 113 LEU A N 1
ATOM 890 C CA . LEU A 1 113 ? 7.744 -4.507 -8.879 1.00 89.56 113 LEU A CA 1
ATOM 891 C C . LEU A 1 113 ? 6.991 -4.371 -7.555 1.00 89.56 113 LEU A C 1
ATOM 893 O O . LEU A 1 113 ? 6.852 -3.271 -7.028 1.00 89.56 113 LEU A O 1
ATOM 897 N N . SER A 1 114 ? 6.553 -5.497 -6.999 1.00 89.81 114 SER A N 1
ATOM 898 C CA . SER A 1 114 ? 5.871 -5.581 -5.708 1.00 89.81 114 SER A CA 1
ATOM 899 C C . SER A 1 114 ? 6.612 -6.536 -4.777 1.00 89.81 114 SER A C 1
ATOM 901 O O . SER A 1 114 ? 6.636 -7.743 -5.018 1.00 89.81 114 SER A O 1
ATOM 903 N N . LEU A 1 115 ? 7.206 -6.006 -3.709 1.00 89.25 115 LEU A N 1
ATOM 904 C CA . LEU A 1 115 ? 7.984 -6.780 -2.741 1.00 89.25 115 LEU A CA 1
ATOM 905 C C . LEU A 1 115 ? 7.436 -6.586 -1.326 1.00 89.25 115 LEU A C 1
ATOM 907 O O . LEU A 1 115 ? 7.043 -5.484 -0.958 1.00 89.25 115 LEU A O 1
ATOM 911 N N . LEU A 1 116 ? 7.466 -7.638 -0.512 1.00 85.50 116 LEU A N 1
ATOM 912 C CA . LEU A 1 116 ? 7.120 -7.570 0.910 1.00 85.50 116 LEU A CA 1
ATOM 913 C C . LEU A 1 116 ? 8.381 -7.551 1.764 1.00 85.50 116 LEU A C 1
ATOM 915 O O . LEU A 1 116 ? 9.348 -8.244 1.460 1.00 85.50 116 LEU A O 1
ATOM 919 N N . SER A 1 117 ? 8.358 -6.800 2.861 1.00 80.44 117 SER A N 1
ATOM 920 C CA . SER A 1 117 ? 9.516 -6.627 3.739 1.00 80.44 117 SER A CA 1
ATOM 921 C C . SER A 1 117 ? 9.967 -7.906 4.434 1.00 80.44 117 SER A C 1
ATOM 923 O O . SER A 1 117 ? 11.130 -8.017 4.788 1.00 80.44 117 SER A O 1
ATOM 925 N N . ASN A 1 118 ? 9.076 -8.879 4.621 1.00 76.62 118 ASN A N 1
ATOM 926 C CA . ASN A 1 118 ? 9.419 -10.184 5.187 1.00 76.62 118 ASN A CA 1
ATOM 927 C C . ASN A 1 118 ? 10.055 -11.146 4.166 1.00 76.62 118 ASN A C 1
ATOM 929 O O . ASN A 1 118 ? 10.517 -12.218 4.554 1.00 76.62 118 ASN A O 1
ATOM 933 N N . TYR A 1 119 ? 10.069 -10.800 2.876 1.00 67.88 119 TYR A N 1
ATOM 934 C CA . TYR A 1 119 ? 10.682 -11.620 1.840 1.00 67.88 119 TYR A CA 1
ATOM 935 C C . TYR A 1 119 ? 12.175 -11.282 1.728 1.00 67.88 119 TYR A C 1
ATOM 937 O O . TYR A 1 119 ? 12.519 -10.200 1.258 1.00 67.88 119 TYR A O 1
ATOM 945 N N . ASN A 1 120 ? 13.051 -12.200 2.170 1.00 62.59 120 ASN A N 1
ATOM 946 C CA . ASN A 1 120 ? 14.522 -12.083 2.111 1.00 62.59 120 ASN A CA 1
ATOM 947 C C . ASN A 1 120 ? 15.045 -10.673 2.463 1.00 62.59 120 ASN A C 1
ATOM 949 O O . ASN A 1 120 ? 15.843 -10.081 1.740 1.00 62.59 120 ASN A O 1
ATOM 953 N N . GLU A 1 121 ? 14.529 -10.187 3.593 1.00 57.34 121 GLU A N 1
ATOM 954 C CA . GLU A 1 121 ? 14.569 -8.904 4.321 1.00 57.34 121 GLU A CA 1
ATOM 955 C C . GLU A 1 121 ? 15.428 -7.708 3.837 1.00 57.34 121 GLU A C 1
ATOM 957 O O . GLU A 1 121 ? 15.079 -6.575 4.157 1.00 57.34 121 GLU A O 1
ATOM 962 N N . TYR A 1 122 ? 16.489 -7.863 3.034 1.00 59.44 122 TYR A N 1
ATOM 963 C CA . TYR A 1 122 ? 17.299 -6.730 2.559 1.00 59.44 122 TYR A CA 1
ATOM 964 C C . TYR A 1 122 ? 17.852 -6.838 1.135 1.00 59.44 122 TYR A C 1
ATOM 966 O O . TYR A 1 122 ? 18.063 -5.795 0.507 1.00 59.44 122 TYR A O 1
ATOM 974 N N . SER A 1 123 ? 18.095 -8.037 0.591 1.00 75.88 123 SER A N 1
ATOM 975 C CA . SER A 1 123 ? 18.778 -8.144 -0.706 1.00 75.88 123 SER A CA 1
ATOM 976 C C . SER A 1 123 ? 17.898 -7.666 -1.851 1.00 75.88 123 SER A C 1
ATOM 978 O O . SER A 1 123 ? 18.315 -6.805 -2.618 1.00 75.88 123 SER A O 1
ATOM 980 N N . GLU A 1 124 ? 16.673 -8.164 -1.954 1.00 81.38 124 GLU A N 1
ATOM 981 C CA . GLU A 1 124 ? 15.792 -7.917 -3.090 1.00 81.38 124 GLU A CA 1
ATOM 982 C C . GLU A 1 124 ? 15.224 -6.497 -3.057 1.00 81.38 124 GLU A C 1
ATOM 984 O O . GLU A 1 124 ? 15.166 -5.850 -4.100 1.00 81.38 124 GLU A O 1
ATOM 989 N N . LEU A 1 125 ? 14.910 -5.967 -1.868 1.00 84.44 125 LEU A N 1
ATOM 990 C CA . LEU A 1 125 ? 14.511 -4.565 -1.691 1.00 84.44 125 LEU A CA 1
ATOM 991 C C . LEU A 1 125 ? 15.638 -3.602 -2.084 1.00 84.44 125 LEU A C 1
ATOM 993 O O . LEU A 1 125 ? 15.408 -2.656 -2.837 1.00 84.44 125 LEU A O 1
ATOM 997 N N . SER A 1 126 ? 16.866 -3.854 -1.608 1.00 85.19 126 SER A N 1
ATOM 998 C CA . SER A 1 126 ? 18.037 -3.051 -1.985 1.00 85.19 126 SER A CA 1
ATOM 999 C C . SER A 1 126 ? 18.372 -3.186 -3.467 1.00 85.19 126 SER A C 1
ATOM 1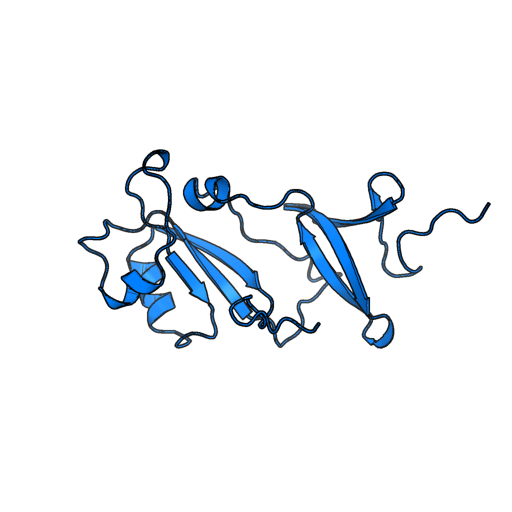001 O O . SER A 1 126 ? 18.942 -2.273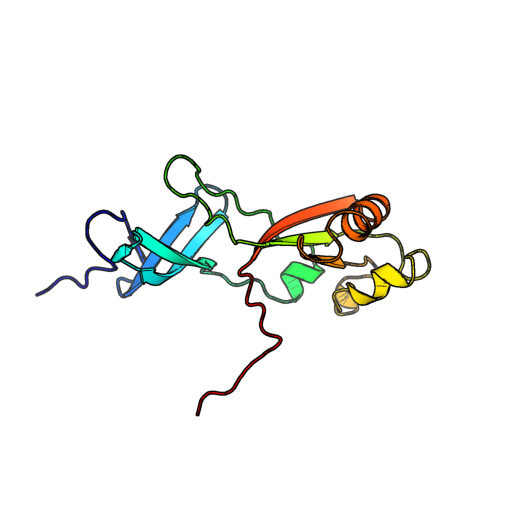 -4.059 1.00 85.19 126 SER A O 1
ATOM 1003 N N . TYR A 1 127 ? 18.057 -4.327 -4.073 1.00 86.62 127 TYR A N 1
ATOM 1004 C CA . TYR A 1 127 ? 18.324 -4.550 -5.479 1.00 86.62 127 TYR A CA 1
ATOM 1005 C C . TYR A 1 127 ? 17.289 -3.846 -6.351 1.00 86.62 127 TYR A C 1
ATOM 1007 O O . TYR A 1 127 ? 17.678 -3.093 -7.237 1.00 86.62 127 TYR A O 1
ATOM 1015 N N . ALA A 1 128 ? 15.997 -3.989 -6.046 1.00 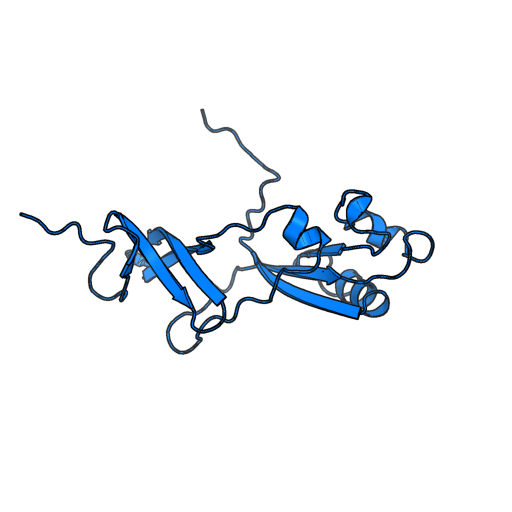88.56 128 ALA A N 1
ATOM 1016 C CA . ALA A 1 128 ? 14.918 -3.279 -6.727 1.00 88.56 128 ALA A CA 1
ATOM 1017 C C . ALA A 1 128 ? 15.124 -1.756 -6.686 1.00 88.56 128 ALA A C 1
ATOM 1019 O O . ALA A 1 128 ? 15.010 -1.099 -7.719 1.00 88.56 128 ALA A O 1
ATOM 1020 N N . SER A 1 129 ? 15.547 -1.195 -5.547 1.00 89.38 129 SER A N 1
ATOM 1021 C CA . SER A 1 129 ? 15.794 0.250 -5.428 1.00 89.38 129 SER A CA 1
ATOM 1022 C C . SER A 1 129 ? 16.925 0.784 -6.318 1.00 89.38 129 SER A C 1
ATOM 1024 O O . SER A 1 129 ? 16.967 1.981 -6.582 1.00 89.38 129 SER A O 1
ATOM 1026 N N . ARG A 1 130 ? 17.832 -0.070 -6.815 1.00 89.81 130 ARG A N 1
ATOM 1027 C CA . ARG A 1 130 ? 18.880 0.331 -7.777 1.00 89.81 130 ARG A CA 1
ATOM 1028 C C . ARG A 1 130 ? 18.377 0.420 -9.211 1.00 89.81 130 ARG A C 1
ATOM 1030 O O . ARG A 1 130 ? 19.012 1.076 -10.028 1.00 89.81 130 ARG A O 1
ATOM 1037 N N . TYR A 1 131 ? 17.292 -0.283 -9.519 1.00 89.94 131 TYR A N 1
ATOM 1038 C CA . TYR A 1 131 ? 16.762 -0.410 -10.874 1.00 89.94 131 TYR A CA 1
ATOM 1039 C C . TYR A 1 131 ? 15.500 0.411 -11.104 1.00 89.94 131 TYR A C 1
ATOM 1041 O O . TYR A 1 131 ? 15.044 0.468 -12.241 1.00 89.94 131 TYR A O 1
ATOM 1049 N N . CYS A 1 132 ? 14.942 1.016 -10.057 1.00 90.81 132 CYS A N 1
ATOM 1050 C CA . CYS A 1 132 ? 13.661 1.707 -10.077 1.00 90.81 132 CYS A CA 1
ATOM 1051 C C . CYS A 1 132 ? 13.792 3.111 -9.494 1.00 90.81 132 CYS A C 1
ATOM 1053 O O . CYS A 1 132 ? 14.479 3.313 -8.495 1.00 90.81 132 CYS A O 1
ATOM 1055 N N . ASN A 1 133 ? 13.103 4.080 -10.098 1.00 90.69 133 ASN A N 1
ATOM 1056 C CA . ASN A 1 133 ? 13.255 5.492 -9.734 1.00 90.69 133 ASN A CA 1
ATOM 1057 C C . ASN A 1 133 ? 12.321 5.940 -8.606 1.00 90.69 133 ASN A C 1
ATOM 1059 O O . ASN A 1 133 ? 12.599 6.931 -7.931 1.00 90.69 133 ASN A O 1
ATOM 1063 N N . LYS A 1 134 ? 11.204 5.236 -8.399 1.00 90.75 134 LYS A N 1
ATOM 1064 C CA . LYS A 1 134 ? 10.188 5.605 -7.409 1.00 90.75 134 LYS A CA 1
ATOM 1065 C C . LYS A 1 134 ? 9.821 4.396 -6.558 1.00 90.75 134 LYS A C 1
ATOM 1067 O O . LYS A 1 134 ? 9.704 3.286 -7.062 1.00 90.75 134 LYS A O 1
ATOM 1072 N N . THR A 1 135 ? 9.639 4.615 -5.258 1.00 91.00 135 THR A N 1
ATOM 1073 C CA . THR A 1 135 ? 9.179 3.591 -4.309 1.00 91.00 135 THR A CA 1
ATOM 1074 C C . THR A 1 135 ? 8.016 4.134 -3.492 1.00 91.00 135 THR A C 1
ATOM 1076 O O . THR A 1 135 ? 8.065 5.269 -3.019 1.00 91.00 135 THR A O 1
ATOM 1079 N N . VAL A 1 136 ? 6.982 3.320 -3.320 1.00 90.94 136 VAL A N 1
ATOM 1080 C CA . VAL A 1 136 ? 5.853 3.573 -2.422 1.00 90.94 136 VAL A CA 1
ATOM 1081 C C . VAL A 1 136 ? 5.787 2.445 -1.410 1.00 90.94 136 VAL A C 1
ATOM 1083 O O . VAL A 1 136 ? 5.927 1.283 -1.779 1.00 90.94 136 VAL A O 1
ATOM 1086 N N . VAL A 1 137 ? 5.577 2.791 -0.143 1.00 88.50 137 VAL A N 1
ATOM 1087 C CA . VAL A 1 137 ? 5.490 1.820 0.950 1.00 88.50 137 VAL A CA 1
ATOM 1088 C C . VAL A 1 137 ? 4.086 1.858 1.530 1.00 88.50 137 VAL A C 1
ATOM 1090 O O . VAL A 1 137 ? 3.584 2.923 1.893 1.00 88.50 137 VAL A O 1
ATOM 1093 N N . LEU A 1 138 ? 3.465 0.688 1.604 1.00 86.50 138 LEU A N 1
ATOM 1094 C CA . LEU A 1 138 ? 2.125 0.482 2.126 1.00 86.50 138 LEU A CA 1
ATOM 1095 C C . LEU A 1 138 ? 2.183 -0.523 3.277 1.00 86.50 138 LEU A C 1
ATOM 1097 O O . LEU A 1 138 ? 2.816 -1.572 3.132 1.00 86.50 138 LEU A O 1
ATOM 1101 N N . PRO A 1 139 ? 1.508 -0.257 4.40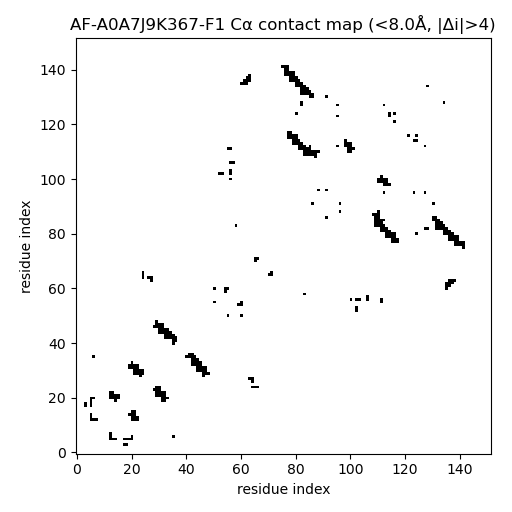2 1.00 85.56 139 PRO A N 1
ATOM 1102 C CA . PRO A 1 139 ? 1.283 -1.286 5.399 1.00 85.56 139 PRO A CA 1
ATOM 1103 C C . PRO A 1 139 ? 0.363 -2.365 4.822 1.00 85.56 139 PRO A C 1
ATOM 1105 O O . PRO A 1 139 ? -0.695 -2.057 4.272 1.00 85.56 139 PRO A O 1
ATOM 1108 N N . ALA A 1 140 ? 0.755 -3.625 4.959 1.00 79.56 140 ALA A N 1
ATOM 1109 C CA . ALA A 1 140 ? -0.022 -4.778 4.541 1.00 79.56 140 ALA A CA 1
ATOM 1110 C C . ALA A 1 140 ? -0.238 -5.738 5.726 1.00 79.56 140 ALA A C 1
ATOM 1112 O O . ALA A 1 140 ? 0.643 -5.902 6.583 1.00 79.56 140 ALA A O 1
ATOM 1113 N N . PRO A 1 141 ? -1.414 -6.384 5.807 1.00 68.44 141 PRO A N 1
ATOM 1114 C CA . PRO A 1 141 ? -1.599 -7.504 6.716 1.00 68.44 141 PRO A CA 1
ATOM 1115 C C . PRO A 1 141 ? -0.654 -8.648 6.318 1.00 68.44 141 PRO A C 1
ATOM 1117 O O . PRO A 1 141 ? -0.394 -8.871 5.139 1.00 68.44 141 PRO A O 1
ATOM 1120 N N . VAL A 1 142 ? -0.136 -9.378 7.310 1.00 61.41 142 VAL A N 1
ATOM 1121 C CA . VAL A 1 142 ? 0.724 -10.563 7.084 1.00 61.41 142 VAL A CA 1
ATOM 1122 C C . VAL A 1 142 ? -0.032 -11.659 6.333 1.00 61.41 142 VAL A C 1
ATOM 1124 O O . VAL A 1 142 ? 0.571 -12.432 5.591 1.00 61.41 142 VAL A O 1
ATOM 1127 N N . ASP A 1 143 ? -1.355 -11.667 6.470 1.00 53.50 143 ASP A N 1
ATOM 1128 C CA . ASP A 1 143 ? -2.263 -12.553 5.758 1.00 53.50 143 ASP A CA 1
ATOM 1129 C C . ASP A 1 143 ? -2.587 -11.959 4.378 1.00 53.50 143 ASP A C 1
ATOM 1131 O O . ASP A 1 143 ? -3.659 -11.398 4.151 1.00 53.50 143 ASP A O 1
ATOM 1135 N N . LEU A 1 144 ? -1.643 -12.033 3.439 1.00 42.22 144 LEU A N 1
ATOM 1136 C CA . LEU A 1 144 ? -1.975 -11.810 2.032 1.00 42.22 144 LEU A CA 1
ATOM 1137 C C . LEU A 1 144 ? -2.715 -13.036 1.473 1.00 42.22 144 LEU A C 1
ATOM 1139 O O . LEU A 1 144 ? -2.368 -14.171 1.819 1.00 42.22 144 LEU A O 1
ATOM 1143 N N . PRO A 1 145 ? -3.720 -12.839 0.601 1.00 37.59 145 PRO A N 1
ATOM 1144 C CA . PRO A 1 145 ? -4.570 -13.900 0.080 1.00 37.59 145 PRO A CA 1
ATOM 1145 C C . PRO A 1 145 ? -3.802 -14.734 -0.953 1.00 37.59 145 PRO A C 1
ATOM 1147 O O . PRO A 1 145 ? -3.910 -14.547 -2.159 1.00 37.59 145 PRO A O 1
ATOM 1150 N N . GLY A 1 146 ? -2.986 -15.655 -0.452 1.00 32.00 146 GLY A N 1
ATOM 1151 C CA . GLY A 1 146 ? -2.491 -16.834 -1.166 1.00 32.00 146 GLY A CA 1
ATOM 1152 C C . GLY A 1 146 ? -2.975 -18.138 -0.528 1.00 32.00 146 GLY A C 1
ATOM 1153 O O . GLY A 1 146 ? -2.615 -19.219 -0.981 1.00 32.00 146 GLY A O 1
ATOM 1154 N N . ASN A 1 147 ? -3.787 -18.046 0.528 1.00 28.83 147 ASN A N 1
ATOM 1155 C CA . ASN A 1 147 ? -4.435 -19.182 1.160 1.00 28.83 147 ASN A CA 1
ATOM 1156 C C . ASN A 1 147 ? -5.882 -18.808 1.490 1.00 28.83 147 ASN A C 1
ATOM 1158 O O . ASN A 1 147 ? -6.241 -18.603 2.649 1.00 28.83 147 ASN A O 1
ATOM 1162 N N . GLU A 1 148 ? -6.716 -18.703 0.453 1.00 34.59 148 GLU A N 1
ATOM 1163 C CA . GLU A 1 148 ? -8.138 -18.977 0.632 1.00 34.59 148 GLU A CA 1
ATOM 1164 C C . GLU A 1 148 ? -8.259 -20.433 1.089 1.00 34.59 148 GLU A C 1
ATOM 1166 O O . GLU A 1 148 ? -8.375 -21.362 0.295 1.00 34.59 148 GLU A O 1
ATOM 1171 N N . THR A 1 149 ? -8.219 -20.646 2.400 1.00 31.36 149 THR A N 1
ATOM 1172 C CA . THR A 1 149 ? -8.945 -21.776 2.956 1.00 31.36 149 THR A CA 1
ATOM 1173 C C . THR A 1 149 ? -10.396 -21.345 2.945 1.00 31.36 149 THR A C 1
ATOM 1175 O O . THR A 1 149 ? -10.855 -20.602 3.810 1.00 31.36 149 THR A O 1
ATOM 1178 N N . SER A 1 150 ? -11.102 -21.770 1.899 1.00 34.22 150 SER A N 1
ATOM 1179 C CA . SER A 1 150 ? -1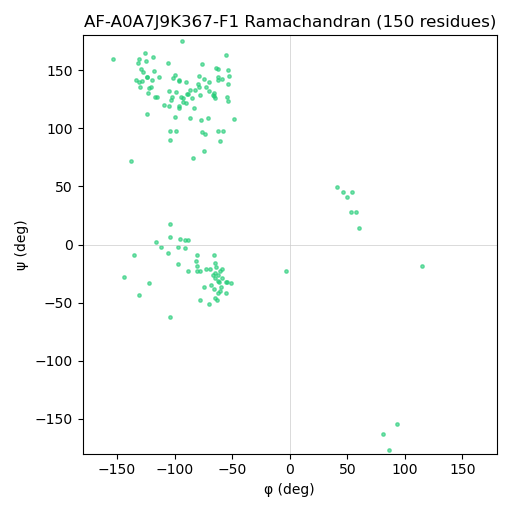2.552 -21.854 1.914 1.00 34.22 150 SER A CA 1
ATOM 1180 C C . SER A 1 150 ? -12.942 -22.578 3.200 1.00 34.22 150 SER A C 1
ATOM 1182 O O . SER A 1 150 ? -12.693 -23.775 3.341 1.00 34.22 150 SER A O 1
ATOM 1184 N N . VAL A 1 151 ? -13.500 -21.854 4.165 1.00 31.89 151 VAL A N 1
ATOM 1185 C CA . VAL A 1 151 ? -14.226 -22.485 5.260 1.00 31.89 151 VAL A CA 1
ATOM 1186 C C . VAL A 1 151 ? -15.691 -22.377 4.891 1.00 31.89 151 VAL A C 1
ATOM 1188 O O . VAL A 1 151 ? -16.309 -21.318 4.987 1.00 31.89 151 VAL A O 1
ATOM 1191 N N . GLN A 1 152 ? -16.153 -23.494 4.341 1.00 29.69 152 GLN A N 1
ATOM 1192 C CA . GLN A 1 152 ? -17.546 -23.869 4.188 1.00 29.69 152 GLN A CA 1
ATOM 1193 C C . GLN A 1 152 ? -18.230 -23.994 5.552 1.00 29.69 152 GLN A C 1
ATOM 1195 O O . GLN A 1 152 ? -17.550 -24.429 6.511 1.00 29.69 152 GLN A O 1
#

Mean predicted aligned error: 9.53 Å